Protein AF-A0A914C6E1-F1 (afdb_monomer_lite)

Sequence (150 aa):
MYKANNIIEMFQRFIEHTPIVPIEILEELYIRILEPLKRINLTEKEYVLLKTLIYCYNALTDLSEYARSILQKQADKYSQLLLRYLQLEHGEIKGAQKYAEVISLMGTFFAIAEKHRQVFLLQRLTRECIRKEIYMNQRPKLVEEIMHLK

Secondary structure (DSSP, 8-state):
---HHHHHHHHHHHHHH-TTS-HHHHHHHHTTTHHHHHHHT--HHHHHHHHHHHHHHT--TT--HHHHHHHHHHHHHHHHHHHHHHHHHH-HHHHHHHHHHHHHHHHHHHHHHHHHHHHHHHHHHHHHHHHHHHHHHHHHHHHHHHHT--

Structure (mmCIF, N/CA/C/O backbone):
data_AF-A0A914C6E1-F1
#
_entry.id   AF-A0A914C6E1-F1
#
loop_
_atom_site.group_PDB
_atom_site.id
_atom_site.type_symbol
_atom_site.label_atom_id
_atom_site.label_alt_id
_atom_site.label_comp_id
_atom_site.label_asym_id
_atom_site.label_entity_id
_atom_site.label_seq_id
_atom_site.pdbx_PDB_ins_code
_atom_site.Cartn_x
_atom_site.Cartn_y
_atom_site.Cartn_z
_atom_site.occupancy
_atom_site.B_iso_or_equiv
_atom_site.auth_seq_id
_atom_site.auth_comp_id
_atom_site.auth_asym_id
_atom_site.auth_atom_id
_atom_site.pdbx_PDB_model_num
ATOM 1 N N . MET A 1 1 ? 18.317 -1.624 10.044 1.00 39.81 1 MET A N 1
ATOM 2 C CA . MET A 1 1 ? 18.198 -0.348 9.302 1.00 39.81 1 MET A CA 1
ATOM 3 C C . MET A 1 1 ? 19.213 -0.342 8.164 1.00 39.81 1 MET A C 1
ATOM 5 O O . MET A 1 1 ? 20.405 -0.281 8.439 1.00 39.81 1 MET A O 1
ATOM 9 N N . TYR A 1 2 ? 18.776 -0.467 6.908 1.00 37.41 2 TYR A N 1
ATOM 10 C CA . TYR A 1 2 ? 19.656 -0.239 5.753 1.00 37.41 2 TYR A CA 1
ATOM 11 C C . TYR A 1 2 ? 19.997 1.260 5.694 1.00 37.41 2 TYR A C 1
ATOM 13 O O . TYR A 1 2 ? 19.092 2.091 5.728 1.00 37.41 2 TYR A O 1
ATOM 21 N N . LYS A 1 3 ? 21.288 1.618 5.670 1.00 38.72 3 LYS A N 1
ATOM 22 C CA . LYS A 1 3 ? 21.734 3.019 5.562 1.00 38.72 3 LYS A CA 1
ATOM 23 C C . LYS A 1 3 ? 21.299 3.590 4.207 1.00 38.72 3 LYS A C 1
ATOM 25 O O . LYS A 1 3 ? 21.458 2.914 3.197 1.00 38.72 3 LYS A O 1
ATOM 30 N N . ALA A 1 4 ? 20.814 4.834 4.182 1.00 46.88 4 ALA A N 1
ATOM 31 C CA . ALA A 1 4 ? 20.373 5.531 2.964 1.00 46.88 4 ALA A CA 1
ATOM 32 C C . ALA A 1 4 ? 21.413 5.490 1.821 1.00 46.88 4 ALA A C 1
ATOM 34 O O . ALA A 1 4 ? 21.038 5.355 0.660 1.00 46.88 4 ALA A O 1
ATOM 35 N N . ASN A 1 5 ? 22.709 5.484 2.155 1.00 44.19 5 ASN A N 1
ATOM 36 C CA . ASN A 1 5 ? 23.804 5.358 1.185 1.00 44.19 5 ASN A CA 1
ATOM 37 C C . ASN A 1 5 ? 23.758 4.049 0.373 1.00 44.19 5 ASN A C 1
ATOM 39 O O . ASN A 1 5 ? 24.068 4.074 -0.811 1.00 44.19 5 ASN A O 1
ATOM 43 N N . ASN A 1 6 ? 23.290 2.935 0.954 1.00 53.19 6 ASN A N 1
ATOM 44 C CA . ASN A 1 6 ? 23.151 1.668 0.222 1.00 53.19 6 ASN A CA 1
ATOM 45 C C . ASN A 1 6 ? 22.017 1.710 -0.809 1.00 53.19 6 ASN A C 1
ATOM 47 O O . ASN A 1 6 ? 22.090 1.021 -1.820 1.00 53.19 6 ASN A O 1
ATOM 51 N N . ILE A 1 7 ? 20.958 2.486 -0.557 1.00 54.88 7 ILE A N 1
ATOM 52 C CA . ILE A 1 7 ? 19.835 2.612 -1.497 1.00 54.88 7 ILE A CA 1
ATOM 53 C C . ILE A 1 7 ? 20.269 3.455 -2.695 1.00 54.88 7 ILE A C 1
ATOM 55 O O . ILE A 1 7 ? 19.978 3.074 -3.822 1.00 54.88 7 ILE A O 1
ATOM 59 N N . ILE A 1 8 ? 21.014 4.540 -2.457 1.00 57.00 8 ILE A N 1
ATOM 60 C CA . ILE A 1 8 ? 21.536 5.429 -3.506 1.00 57.00 8 ILE A CA 1
ATOM 61 C C . ILE A 1 8 ? 22.557 4.699 -4.393 1.00 57.00 8 ILE A C 1
ATOM 63 O O . ILE A 1 8 ? 22.429 4.747 -5.614 1.00 57.00 8 ILE A O 1
ATOM 67 N N . GLU A 1 9 ? 23.505 3.954 -3.813 1.00 54.66 9 GLU A N 1
ATOM 68 C CA . GLU A 1 9 ? 24.459 3.145 -4.593 1.00 54.66 9 GLU A CA 1
ATOM 69 C C . GLU A 1 9 ? 23.768 2.036 -5.398 1.00 54.66 9 GLU A C 1
ATOM 71 O O . GLU A 1 9 ? 24.115 1.783 -6.553 1.00 54.66 9 GLU A O 1
ATOM 76 N N . MET A 1 10 ? 22.763 1.376 -4.811 1.00 55.41 10 MET A N 1
ATOM 77 C CA . MET A 1 10 ? 21.959 0.382 -5.523 1.00 55.41 10 MET A CA 1
ATOM 78 C C . MET A 1 10 ? 21.188 1.027 -6.682 1.00 55.41 10 MET A C 1
ATOM 80 O O . MET A 1 10 ? 21.071 0.420 -7.744 1.00 55.41 10 MET A O 1
ATOM 84 N N . PHE A 1 11 ? 20.722 2.266 -6.502 1.00 57.84 11 PHE A N 1
ATOM 85 C CA . PHE A 1 11 ? 20.068 3.065 -7.534 1.00 57.84 11 PHE A CA 1
ATOM 86 C C . PHE A 1 11 ? 20.999 3.401 -8.696 1.00 57.84 11 PHE A C 1
ATOM 88 O O . PHE A 1 11 ? 20.652 3.165 -9.851 1.00 57.84 11 PHE A O 1
ATOM 95 N N . GLN A 1 12 ? 22.200 3.892 -8.389 1.00 56.22 12 GLN A N 1
ATOM 96 C CA . GLN A 1 12 ? 23.209 4.255 -9.385 1.00 56.22 12 GLN A CA 1
ATOM 97 C C . GLN A 1 12 ? 23.632 3.048 -10.226 1.00 56.22 12 GLN A C 1
ATOM 99 O O . GLN A 1 12 ? 23.606 3.122 -11.452 1.00 56.22 12 GLN A O 1
ATOM 104 N N . ARG A 1 13 ? 23.895 1.895 -9.594 1.00 58.41 13 ARG A N 1
ATOM 105 C CA . ARG A 1 13 ? 24.213 0.654 -10.323 1.00 58.41 13 ARG A CA 1
ATOM 106 C C . ARG A 1 13 ? 23.075 0.188 -11.226 1.00 58.41 13 ARG A C 1
ATOM 108 O O . ARG A 1 13 ? 23.335 -0.372 -12.291 1.00 58.41 13 ARG A O 1
ATOM 115 N N . PHE A 1 14 ? 21.827 0.390 -10.800 1.00 55.88 14 PHE A N 1
ATOM 116 C CA . PHE A 1 14 ? 20.655 0.043 -11.600 1.00 55.88 14 PHE A CA 1
ATOM 117 C C . PHE A 1 14 ? 20.568 0.935 -12.845 1.00 55.88 14 PHE A C 1
ATOM 119 O O . PHE A 1 14 ? 20.445 0.408 -13.945 1.00 55.88 14 PHE A O 1
ATOM 126 N N . ILE A 1 15 ? 20.735 2.254 -12.682 1.00 56.81 15 ILE A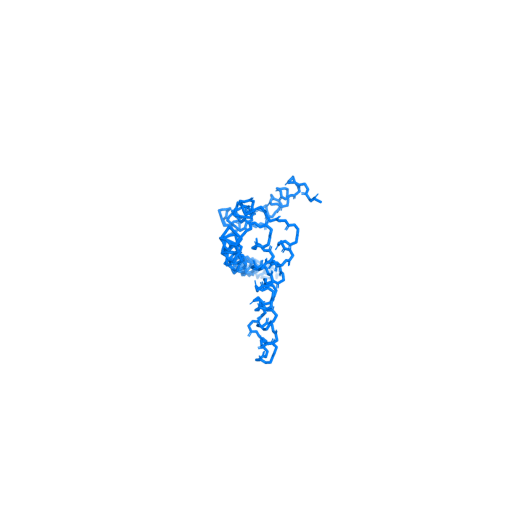 N 1
ATOM 127 C CA . ILE A 1 15 ? 20.728 3.245 -13.772 1.00 56.81 15 ILE A CA 1
ATOM 128 C C . ILE A 1 15 ? 21.812 2.935 -14.818 1.00 56.81 15 ILE A C 1
ATOM 130 O O . ILE A 1 15 ? 21.508 2.907 -16.010 1.00 56.81 15 ILE A O 1
ATOM 134 N N . GLU A 1 16 ? 23.040 2.623 -14.390 1.00 56.88 16 GLU A N 1
ATOM 135 C CA . GLU A 1 16 ? 24.175 2.319 -15.282 1.00 56.88 16 GLU A CA 1
ATOM 136 C C . GLU A 1 16 ? 23.931 1.111 -16.207 1.00 56.88 16 GLU A C 1
ATOM 138 O O . GLU A 1 16 ? 24.456 1.064 -17.318 1.00 56.88 16 GLU A O 1
ATOM 143 N N . HIS A 1 17 ? 23.102 0.149 -15.786 1.00 54.94 17 HIS A N 1
ATOM 144 C CA . HIS A 1 17 ? 22.819 -1.078 -16.542 1.00 54.94 17 HIS A CA 1
ATOM 145 C C . HIS A 1 17 ? 21.442 -1.075 -17.226 1.00 54.94 17 HIS A C 1
ATOM 147 O O . HIS A 1 17 ? 21.073 -2.052 -17.887 1.00 54.94 17 HIS A O 1
ATOM 153 N N . THR A 1 18 ? 20.670 0.010 -17.103 1.00 53.66 18 THR A N 1
ATOM 154 C CA . THR A 1 18 ? 19.361 0.172 -17.754 1.00 53.66 18 THR A CA 1
ATOM 155 C C . THR A 1 18 ? 19.287 1.468 -18.565 1.00 53.66 18 THR A C 1
ATOM 157 O O . THR A 1 18 ? 18.443 2.312 -18.272 1.00 53.66 18 THR A O 1
ATOM 160 N N . PRO A 1 19 ? 20.088 1.631 -19.636 1.00 56.41 19 PRO A N 1
ATOM 161 C CA . PRO A 1 19 ? 20.132 2.863 -20.440 1.00 56.41 19 PRO A CA 1
ATOM 162 C C . PRO A 1 19 ? 18.842 3.161 -21.235 1.00 56.41 19 PRO A C 1
ATOM 164 O O . PRO A 1 19 ? 18.806 4.076 -22.047 1.00 56.41 19 PRO A O 1
ATOM 167 N N . ILE A 1 20 ? 17.783 2.371 -21.039 1.00 66.88 20 ILE A N 1
ATOM 168 C CA . ILE A 1 20 ? 16.561 2.367 -21.854 1.00 66.88 20 ILE A CA 1
ATOM 169 C C . ILE A 1 20 ? 15.368 2.941 -21.072 1.00 66.88 20 ILE A C 1
ATOM 171 O O . ILE A 1 20 ? 14.376 3.347 -21.670 1.00 66.88 20 ILE A O 1
ATOM 175 N N . VAL A 1 21 ? 15.436 2.984 -19.737 1.00 69.50 21 VAL A N 1
ATOM 176 C CA . VAL A 1 21 ? 14.348 3.531 -18.915 1.00 69.50 21 VAL A CA 1
ATOM 177 C C . VAL A 1 21 ? 14.703 4.964 -18.522 1.00 69.50 21 VAL A C 1
ATOM 179 O O . VAL A 1 21 ? 15.739 5.147 -17.883 1.00 69.50 21 VAL A O 1
ATOM 182 N N . PRO A 1 22 ? 13.873 5.964 -18.875 1.00 79.56 22 PRO A N 1
ATOM 183 C CA . PRO A 1 22 ? 14.081 7.347 -18.460 1.00 79.56 22 PRO A CA 1
ATOM 184 C C . PRO A 1 22 ? 14.266 7.466 -16.942 1.00 79.56 22 PRO A C 1
ATOM 186 O O . PRO A 1 22 ? 13.548 6.818 -16.171 1.00 79.56 22 PRO A O 1
ATOM 189 N N . ILE A 1 23 ? 15.224 8.293 -16.517 1.00 77.75 23 ILE A N 1
ATOM 190 C CA . ILE A 1 23 ? 15.564 8.498 -15.100 1.00 77.75 23 ILE A CA 1
ATOM 191 C C . ILE A 1 23 ? 14.334 8.947 -14.310 1.00 77.75 23 ILE A C 1
ATOM 193 O O . ILE A 1 23 ? 14.114 8.469 -13.203 1.00 77.75 23 ILE A O 1
ATOM 197 N N . GLU A 1 24 ? 13.471 9.762 -14.909 1.00 82.62 24 GLU A N 1
ATOM 198 C CA . GLU A 1 24 ? 12.246 10.283 -14.303 1.00 82.62 24 GLU A CA 1
ATOM 199 C C . GLU A 1 24 ? 11.297 9.155 -13.864 1.00 82.62 24 GLU A C 1
ATOM 201 O O . GLU A 1 24 ? 10.648 9.244 -12.820 1.00 82.62 24 GLU A O 1
ATOM 206 N N . ILE A 1 25 ? 11.242 8.061 -14.633 1.00 80.75 25 ILE A N 1
ATOM 207 C CA . ILE A 1 25 ? 10.430 6.883 -14.299 1.00 80.75 25 ILE A CA 1
ATOM 208 C C . ILE A 1 25 ? 11.046 6.131 -13.117 1.00 80.75 25 ILE A C 1
ATOM 210 O O . ILE A 1 25 ? 10.327 5.658 -12.236 1.00 80.75 25 ILE A O 1
ATOM 214 N N . LEU A 1 26 ? 12.375 6.026 -13.069 1.00 77.81 26 LEU A N 1
ATOM 215 C CA . LEU A 1 26 ? 13.073 5.398 -11.949 1.00 77.81 26 LEU A CA 1
ATOM 216 C C . LEU A 1 26 ? 12.890 6.227 -10.668 1.00 77.81 26 LEU A C 1
ATOM 218 O O . LEU A 1 26 ? 12.518 5.683 -9.629 1.00 77.81 26 LEU A O 1
ATOM 222 N N . GLU A 1 27 ? 13.059 7.545 -10.733 1.00 82.50 27 GLU A N 1
ATOM 223 C CA . GLU A 1 27 ? 12.799 8.434 -9.598 1.00 82.50 27 GLU A CA 1
ATOM 224 C C . GLU A 1 27 ? 11.359 8.308 -9.087 1.00 82.50 27 GLU A C 1
ATOM 226 O O . GLU A 1 27 ? 11.126 8.228 -7.876 1.00 82.50 27 GLU A O 1
ATOM 231 N N . GLU A 1 28 ? 10.377 8.231 -9.989 1.00 81.44 28 GLU A N 1
ATOM 232 C CA . GLU A 1 28 ? 8.985 8.022 -9.597 1.00 81.44 28 GLU A CA 1
ATOM 233 C C . GLU A 1 28 ? 8.779 6.680 -8.876 1.00 81.44 28 GLU A C 1
ATOM 235 O O . GLU A 1 28 ? 8.127 6.642 -7.831 1.00 81.44 28 GLU A O 1
ATOM 240 N N . LEU A 1 29 ? 9.357 5.592 -9.392 1.00 81.94 29 LEU A N 1
ATOM 241 C CA . LEU A 1 29 ? 9.171 4.248 -8.840 1.00 81.94 29 LEU A CA 1
ATOM 242 C C . LEU A 1 29 ? 9.783 4.062 -7.449 1.00 81.94 29 LEU A C 1
ATOM 244 O O . LEU A 1 29 ? 9.234 3.317 -6.637 1.00 81.94 29 LEU A O 1
ATOM 248 N N . TYR A 1 30 ? 10.916 4.705 -7.172 1.00 80.50 30 TYR A N 1
ATOM 249 C CA . TYR A 1 30 ? 11.720 4.360 -5.999 1.00 80.50 30 TYR A CA 1
ATOM 250 C C . TYR A 1 30 ? 11.942 5.510 -5.018 1.00 80.50 30 TYR A C 1
ATOM 252 O O . TYR A 1 30 ? 12.156 5.250 -3.835 1.00 80.50 30 TYR A O 1
ATOM 260 N N . ILE A 1 31 ? 11.868 6.765 -5.468 1.00 82.12 31 ILE A N 1
ATOM 261 C CA . ILE A 1 31 ? 12.084 7.936 -4.607 1.00 82.12 31 ILE A CA 1
ATOM 262 C C . ILE A 1 31 ? 10.742 8.535 -4.195 1.00 82.12 31 ILE A C 1
ATOM 264 O O . ILE A 1 31 ? 10.485 8.705 -3.003 1.00 82.12 31 ILE A O 1
ATOM 268 N N . ARG A 1 32 ? 9.840 8.799 -5.150 1.00 80.50 32 ARG A N 1
ATOM 269 C CA . ARG A 1 32 ? 8.566 9.486 -4.855 1.00 80.50 32 ARG A CA 1
ATOM 270 C C . ARG A 1 32 ? 7.647 8.712 -3.914 1.00 80.50 32 ARG A C 1
ATOM 272 O O . ARG A 1 32 ? 6.854 9.324 -3.206 1.00 80.50 32 ARG A O 1
ATOM 279 N N . ILE A 1 33 ? 7.775 7.388 -3.856 1.00 81.06 33 ILE A N 1
ATOM 280 C CA . ILE A 1 33 ? 7.016 6.543 -2.925 1.00 81.06 33 ILE A CA 1
ATOM 281 C C . ILE A 1 33 ? 7.408 6.755 -1.455 1.00 81.06 33 ILE A C 1
ATOM 283 O O . ILE A 1 33 ? 6.606 6.500 -0.556 1.00 81.06 33 ILE A O 1
ATOM 287 N N . LEU A 1 34 ? 8.630 7.230 -1.199 1.00 84.44 34 LEU A N 1
ATOM 288 C CA . LEU A 1 34 ? 9.157 7.395 0.153 1.00 84.44 34 LEU A CA 1
ATOM 289 C C . LEU A 1 34 ? 8.536 8.598 0.866 1.00 84.44 34 LEU A C 1
ATOM 291 O O . LEU A 1 34 ? 8.361 8.556 2.080 1.00 84.44 34 LEU A O 1
ATOM 295 N N . GLU A 1 35 ? 8.154 9.638 0.125 1.00 85.88 35 GLU A N 1
ATOM 296 C CA . GLU A 1 35 ? 7.523 10.847 0.666 1.00 85.88 35 GLU A CA 1
ATOM 297 C C . GLU A 1 35 ? 6.201 10.570 1.409 1.00 85.88 35 GLU A C 1
ATOM 299 O O . GLU A 1 35 ? 6.103 10.893 2.598 1.00 85.88 35 GLU A O 1
ATOM 304 N N . PRO A 1 36 ? 5.177 9.935 0.799 1.00 85.06 36 PRO A N 1
ATOM 305 C CA . PRO A 1 36 ? 3.933 9.640 1.507 1.00 85.06 36 PRO A CA 1
ATOM 306 C C . PRO A 1 36 ? 4.135 8.634 2.652 1.00 85.06 36 PRO A C 1
ATOM 308 O O . PRO A 1 36 ? 3.484 8.760 3.689 1.00 85.06 36 PRO A O 1
ATOM 311 N N . LEU A 1 37 ? 5.077 7.693 2.511 1.00 85.69 37 LEU A N 1
ATOM 312 C CA . LEU A 1 37 ? 5.481 6.766 3.574 1.00 85.69 37 LEU A CA 1
ATOM 313 C C . LEU A 1 37 ? 6.051 7.502 4.795 1.00 85.69 37 LEU A C 1
ATOM 315 O O . LEU A 1 37 ? 5.651 7.239 5.930 1.00 85.69 37 LEU A O 1
ATOM 319 N N . LYS A 1 38 ? 6.963 8.450 4.558 1.00 88.31 38 LYS A N 1
ATOM 320 C CA . LYS A 1 38 ? 7.588 9.267 5.600 1.00 88.31 38 LYS A CA 1
ATOM 321 C C . LYS A 1 38 ? 6.573 10.187 6.273 1.00 88.31 38 LYS A C 1
ATOM 323 O O . LYS A 1 38 ? 6.619 10.346 7.487 1.00 88.31 38 LYS A O 1
ATOM 328 N N . ARG A 1 39 ? 5.645 10.758 5.498 1.00 89.19 39 ARG A N 1
ATOM 329 C CA . ARG A 1 39 ? 4.599 11.655 6.006 1.00 89.19 39 ARG A CA 1
ATOM 330 C C . ARG A 1 39 ? 3.629 10.952 6.955 1.00 89.19 39 ARG A C 1
ATOM 332 O O . ARG A 1 39 ? 3.328 11.505 8.004 1.00 89.19 39 ARG A O 1
ATOM 339 N N . ILE A 1 40 ? 3.160 9.752 6.602 1.00 90.25 40 ILE A N 1
ATOM 340 C CA . ILE A 1 40 ? 2.227 8.986 7.450 1.00 90.25 40 ILE A CA 1
ATOM 341 C C . ILE A 1 40 ? 2.905 8.498 8.739 1.00 90.25 40 ILE A C 1
ATOM 343 O O . ILE A 1 40 ? 2.231 8.315 9.753 1.00 90.25 40 ILE A O 1
ATOM 347 N N . ASN A 1 41 ? 4.231 8.315 8.708 1.00 90.12 41 ASN A N 1
ATOM 348 C CA . ASN A 1 41 ? 5.055 7.956 9.861 1.00 90.12 41 ASN A CA 1
ATOM 349 C C . ASN A 1 41 ? 4.486 6.755 10.640 1.00 90.12 41 ASN A C 1
ATOM 351 O O . ASN A 1 41 ? 4.055 6.866 11.793 1.00 90.12 41 ASN A O 1
ATOM 355 N N . LEU A 1 42 ? 4.432 5.608 9.960 1.00 92.44 42 LEU A N 1
ATOM 356 C CA . LEU A 1 42 ? 3.885 4.380 10.526 1.00 92.44 42 LEU A CA 1
ATOM 357 C C . LEU A 1 42 ? 4.782 3.826 11.628 1.00 92.44 42 LEU A C 1
ATOM 359 O O . LEU A 1 42 ? 5.993 3.692 11.452 1.00 92.44 42 LEU A O 1
ATOM 363 N N . THR A 1 43 ? 4.166 3.409 12.730 1.00 94.38 43 THR A N 1
ATOM 364 C CA . THR A 1 43 ? 4.838 2.536 13.694 1.00 94.38 43 THR A CA 1
ATOM 365 C C . THR A 1 43 ? 5.038 1.144 13.093 1.00 94.38 43 THR A C 1
ATOM 367 O O . THR A 1 43 ? 4.369 0.757 12.131 1.00 94.38 43 THR A O 1
ATOM 370 N N . GLU A 1 44 ? 5.925 0.340 13.681 1.00 94.12 44 GLU A N 1
ATOM 371 C CA . GLU A 1 44 ? 6.155 -1.036 13.218 1.00 94.12 44 GLU A CA 1
ATOM 372 C C . GLU A 1 44 ? 4.863 -1.870 13.194 1.00 94.12 44 GLU A C 1
ATOM 374 O O . GLU A 1 44 ? 4.624 -2.621 12.248 1.00 94.12 44 GLU A O 1
ATOM 379 N N . LYS A 1 45 ? 3.990 -1.693 14.196 1.00 94.00 45 LYS A N 1
ATOM 380 C CA . LYS A 1 45 ? 2.698 -2.391 14.287 1.00 94.00 45 LYS A CA 1
ATOM 381 C C . LYS A 1 45 ? 1.756 -1.978 13.156 1.00 94.00 45 LYS A C 1
ATOM 383 O O . LYS A 1 45 ? 1.174 -2.839 12.497 1.00 94.00 45 LYS A O 1
ATOM 388 N N . GLU A 1 46 ? 1.638 -0.674 12.903 1.00 94.19 46 GLU A N 1
ATOM 389 C CA . GLU A 1 46 ? 0.808 -0.133 11.819 1.00 94.19 46 GLU A CA 1
ATOM 390 C C . GLU A 1 46 ? 1.325 -0.606 10.449 1.00 94.19 46 GLU A C 1
ATOM 392 O O . GLU A 1 46 ? 0.543 -1.012 9.588 1.00 94.19 46 GLU A O 1
ATOM 397 N N . TYR A 1 47 ? 2.648 -0.639 10.268 1.00 93.75 47 TYR A N 1
ATOM 398 C CA . TYR A 1 47 ? 3.282 -1.110 9.040 1.00 93.75 47 TYR A CA 1
ATOM 399 C C . TYR A 1 47 ? 3.053 -2.606 8.783 1.00 93.75 47 TYR A C 1
ATOM 401 O O . TYR A 1 47 ? 2.761 -2.999 7.653 1.00 93.75 47 TYR A O 1
ATOM 409 N N . VAL A 1 48 ? 3.134 -3.457 9.811 1.00 95.06 48 VAL A N 1
ATOM 410 C CA . VAL A 1 48 ? 2.838 -4.895 9.678 1.00 95.06 48 VAL A CA 1
ATOM 411 C C . VAL A 1 48 ? 1.375 -5.131 9.293 1.00 95.06 48 VAL A C 1
ATOM 413 O O . VAL A 1 48 ? 1.097 -5.971 8.431 1.00 95.06 48 VAL A O 1
ATOM 416 N N . LEU A 1 49 ? 0.440 -4.378 9.879 1.00 94.81 49 LEU A N 1
ATOM 417 C CA . LEU A 1 49 ? -0.980 -4.466 9.529 1.00 94.81 49 LEU A CA 1
ATOM 418 C C . LEU A 1 49 ? -1.235 -4.021 8.084 1.00 94.81 49 LEU A C 1
ATOM 420 O O . LEU A 1 49 ? -1.902 -4.738 7.339 1.00 94.81 49 LEU A O 1
ATOM 424 N N . LEU A 1 50 ? -0.633 -2.909 7.652 1.00 94.31 50 LEU A N 1
ATOM 425 C CA . LEU A 1 50 ? -0.667 -2.472 6.254 1.00 94.31 50 LEU A CA 1
ATOM 426 C C . LEU A 1 50 ? -0.101 -3.546 5.315 1.00 94.31 50 LEU A C 1
ATOM 428 O O . LEU A 1 50 ? -0.725 -3.888 4.315 1.00 94.31 50 LEU A O 1
ATOM 432 N N . LYS A 1 51 ? 1.056 -4.127 5.642 1.00 92.69 51 LYS A N 1
ATOM 433 C CA . LYS A 1 51 ? 1.681 -5.177 4.828 1.00 92.69 51 LYS A CA 1
ATOM 434 C C . LYS A 1 51 ? 0.796 -6.420 4.717 1.00 92.69 51 LYS A C 1
ATOM 436 O O . LYS A 1 51 ? 0.690 -7.006 3.643 1.00 92.69 51 LYS A O 1
ATOM 441 N N . THR A 1 52 ? 0.129 -6.791 5.806 1.00 93.44 52 THR A N 1
ATOM 442 C CA . THR A 1 52 ? -0.850 -7.885 5.816 1.00 93.44 52 THR A CA 1
ATOM 443 C C . THR A 1 52 ? -2.010 -7.584 4.867 1.00 93.44 52 THR A C 1
ATOM 445 O O . THR A 1 52 ? -2.345 -8.426 4.037 1.00 93.44 52 THR A O 1
ATOM 448 N N . LEU A 1 53 ? -2.561 -6.366 4.914 1.00 93.81 53 LEU A N 1
ATOM 449 C CA . LEU A 1 53 ? -3.616 -5.936 3.993 1.00 93.81 53 LEU A CA 1
ATOM 450 C C . LEU A 1 53 ? -3.165 -5.993 2.533 1.00 93.81 53 LEU A C 1
ATOM 452 O O . LEU A 1 53 ? -3.887 -6.536 1.703 1.00 93.81 53 LEU A O 1
ATOM 456 N N . ILE A 1 54 ? -1.958 -5.510 2.229 1.00 91.94 54 ILE A N 1
ATOM 457 C CA . ILE A 1 54 ? -1.381 -5.574 0.879 1.00 91.94 54 ILE A CA 1
ATOM 458 C C . ILE A 1 54 ? -1.357 -7.015 0.366 1.00 91.94 54 ILE A C 1
ATOM 460 O O . ILE A 1 54 ? -1.753 -7.248 -0.770 1.00 91.94 54 ILE A O 1
ATOM 464 N N . TYR A 1 55 ? -0.941 -7.990 1.181 1.00 89.31 55 TYR A N 1
ATOM 465 C CA . TYR A 1 55 ? -0.934 -9.397 0.768 1.00 89.31 55 TYR A CA 1
ATOM 466 C C . TYR A 1 55 ? -2.336 -9.972 0.560 1.00 89.31 55 TYR A C 1
ATOM 468 O O . TYR A 1 55 ? -2.537 -10.741 -0.377 1.00 89.31 55 TYR A O 1
ATOM 476 N N . CYS A 1 56 ? -3.302 -9.608 1.406 1.00 89.75 56 CYS A N 1
ATOM 477 C CA . CYS A 1 56 ? -4.678 -10.078 1.256 1.00 89.75 56 CYS A CA 1
ATOM 478 C C . CYS A 1 56 ? -5.356 -9.496 0.006 1.00 89.75 56 CYS A C 1
ATOM 480 O O . CYS A 1 56 ? -6.079 -10.215 -0.675 1.00 89.75 56 CYS A O 1
ATOM 482 N N . TYR A 1 57 ? -5.105 -8.222 -0.310 1.00 84.62 57 TYR A N 1
ATOM 483 C CA . TYR A 1 57 ? -5.678 -7.549 -1.479 1.00 84.62 57 TYR A CA 1
ATOM 484 C C . TYR A 1 57 ? -4.937 -7.855 -2.788 1.00 84.62 57 TYR A C 1
ATOM 486 O O . TYR A 1 57 ? -5.568 -7.918 -3.838 1.00 84.62 57 TYR A O 1
ATOM 494 N N . ASN A 1 58 ? -3.623 -8.092 -2.749 1.00 71.31 58 ASN A N 1
ATOM 495 C CA . ASN A 1 58 ? -2.807 -8.452 -3.920 1.00 71.31 58 ASN A CA 1
ATOM 496 C C . ASN A 1 58 ? -2.781 -9.966 -4.187 1.00 71.31 58 ASN A C 1
ATOM 498 O O . ASN A 1 58 ? -1.817 -10.536 -4.703 1.00 71.31 58 ASN A O 1
ATOM 502 N N . ALA A 1 59 ? -3.843 -10.642 -3.779 1.00 63.25 59 ALA A N 1
ATOM 503 C CA . ALA A 1 59 ? -4.075 -12.036 -4.059 1.00 63.25 59 ALA A CA 1
ATOM 504 C C . ALA A 1 59 ? -4.342 -12.203 -5.566 1.00 63.25 59 ALA A C 1
ATOM 506 O O . ALA A 1 59 ? -5.444 -11.935 -6.033 1.00 63.25 59 ALA A O 1
ATOM 507 N N . LEU A 1 60 ? -3.284 -12.576 -6.294 1.00 60.66 60 LEU A N 1
ATOM 508 C CA . LEU A 1 60 ? -3.166 -12.829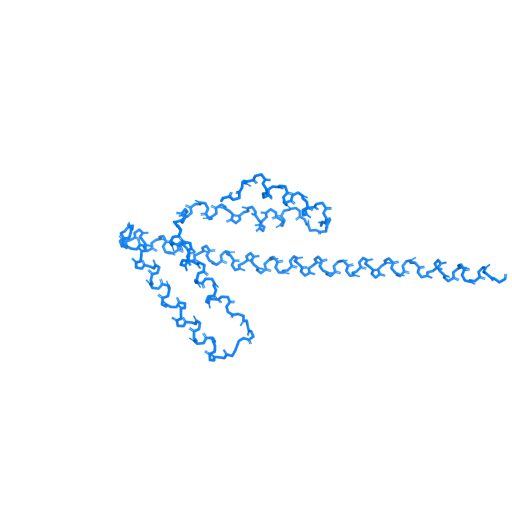 -7.737 1.00 60.66 60 LEU A CA 1
ATOM 509 C C . LEU A 1 60 ? -4.493 -13.098 -8.476 1.00 60.66 60 LEU A C 1
ATOM 511 O O . LEU A 1 60 ? -5.317 -13.906 -8.045 1.00 60.66 60 LEU A O 1
ATOM 515 N N . THR A 1 61 ? -4.634 -12.493 -9.660 1.00 64.50 61 THR A N 1
ATOM 516 C CA . THR A 1 61 ? -5.776 -12.656 -10.584 1.00 64.50 61 THR A CA 1
ATOM 517 C C . THR A 1 61 ? -6.116 -14.112 -10.912 1.00 64.50 61 THR A C 1
ATOM 519 O O . THR A 1 61 ? -7.255 -14.406 -11.268 1.00 64.50 61 THR A O 1
ATOM 522 N N . ASP A 1 62 ? -5.163 -15.024 -10.727 1.00 79.62 62 ASP A N 1
ATOM 523 C CA . ASP A 1 62 ? -5.259 -16.429 -11.126 1.00 79.62 62 ASP A CA 1
ATOM 524 C C . ASP A 1 62 ? -5.752 -17.352 -9.993 1.00 79.62 62 ASP A C 1
ATOM 526 O O . ASP A 1 62 ? -5.658 -18.577 -10.076 1.00 79.62 62 ASP A O 1
ATOM 530 N N . LEU A 1 63 ? -6.280 -16.785 -8.904 1.00 85.25 63 LEU A N 1
ATOM 531 C CA . LEU A 1 63 ? -6.830 -17.557 -7.791 1.00 85.25 63 LEU A CA 1
ATOM 532 C C . LEU A 1 63 ? -8.263 -18.036 -8.049 1.00 85.25 63 LEU A C 1
ATOM 534 O O . LEU A 1 63 ? -9.110 -17.320 -8.602 1.00 85.25 63 LEU A O 1
ATOM 538 N N . SER A 1 64 ? -8.568 -19.232 -7.536 1.00 90.75 64 SER A N 1
ATOM 539 C CA . SER A 1 64 ? -9.936 -19.750 -7.485 1.00 90.75 64 SER A CA 1
ATOM 540 C C . SER A 1 64 ? -10.844 -18.838 -6.654 1.00 90.75 64 S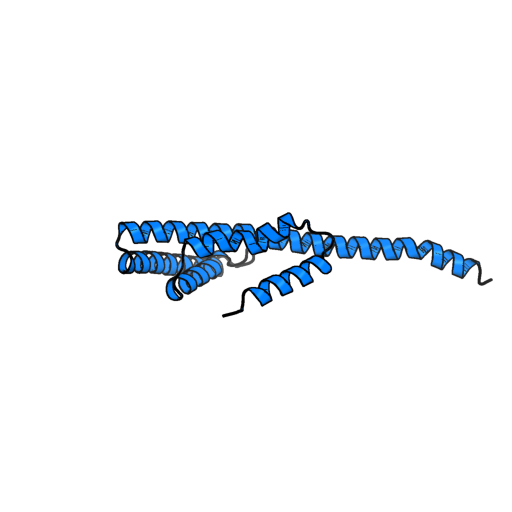ER A C 1
ATOM 542 O O . SER A 1 64 ? -10.391 -18.133 -5.748 1.00 90.75 64 SER A O 1
ATOM 544 N N . GLU A 1 65 ? -12.148 -18.868 -6.932 1.00 89.00 65 GLU A N 1
ATOM 545 C CA . GLU A 1 65 ? -13.135 -18.092 -6.168 1.00 89.00 65 GLU A CA 1
ATOM 546 C C . GLU A 1 65 ? -13.099 -18.430 -4.675 1.00 89.00 65 GLU A C 1
ATOM 548 O O . GLU A 1 65 ? -13.165 -17.540 -3.827 1.00 89.00 65 GLU A O 1
ATOM 553 N N . TYR A 1 66 ? -12.901 -19.710 -4.344 1.00 91.94 66 TYR A N 1
ATOM 554 C CA . TYR A 1 66 ? -12.741 -20.153 -2.964 1.00 91.94 66 TYR A CA 1
ATOM 555 C C . TYR A 1 66 ? -11.544 -19.476 -2.280 1.00 91.94 66 TYR A C 1
ATOM 557 O O . TYR A 1 66 ? -11.703 -18.897 -1.203 1.00 91.94 66 TYR A O 1
ATOM 565 N N . ALA A 1 67 ? -10.367 -19.470 -2.916 1.00 90.12 67 ALA A N 1
ATOM 566 C CA . ALA A 1 67 ? -9.175 -18.823 -2.367 1.00 90.12 67 ALA A CA 1
ATOM 567 C C . ALA A 1 67 ? -9.354 -17.300 -2.234 1.00 90.12 67 ALA A C 1
ATOM 569 O O . ALA A 1 67 ? -9.011 -16.732 -1.194 1.00 90.12 67 ALA A O 1
ATOM 570 N N . ARG A 1 68 ? -9.971 -16.650 -3.232 1.00 89.69 68 ARG A N 1
ATOM 571 C CA . ARG A 1 68 ? -10.332 -15.224 -3.162 1.00 89.69 68 ARG A CA 1
ATOM 572 C C . ARG A 1 68 ? -11.256 -14.929 -1.982 1.00 89.69 68 ARG A C 1
ATOM 574 O O . ARG A 1 68 ? -11.021 -13.968 -1.256 1.00 89.69 68 ARG A O 1
ATOM 581 N N . SER A 1 69 ? -12.249 -15.782 -1.725 1.00 90.81 69 SER A N 1
ATOM 582 C CA . SER A 1 69 ? -13.167 -15.606 -0.592 1.00 90.81 69 SER A CA 1
ATOM 583 C C . SER A 1 69 ? -12.458 -15.672 0.768 1.00 90.81 69 SER A C 1
ATOM 585 O O . SER A 1 69 ? -12.805 -14.928 1.686 1.00 90.81 69 SER A O 1
ATOM 587 N N . ILE A 1 70 ? -11.440 -16.532 0.908 1.00 92.75 70 ILE A N 1
ATOM 588 C CA . ILE A 1 70 ? -10.637 -16.626 2.134 1.00 92.75 70 ILE A CA 1
ATOM 589 C C . ILE A 1 70 ? -9.847 -15.334 2.336 1.00 92.75 70 ILE A C 1
ATOM 591 O O . ILE A 1 70 ? -9.833 -14.789 3.440 1.00 92.75 70 ILE A O 1
ATOM 595 N N . LEU A 1 71 ? -9.210 -14.837 1.278 1.00 92.31 71 LEU A N 1
ATOM 596 C CA . LEU A 1 71 ? -8.359 -13.651 1.341 1.00 92.31 71 LEU A CA 1
ATOM 597 C C . LEU A 1 71 ? -9.172 -12.382 1.583 1.00 92.31 71 LEU A C 1
ATOM 599 O O . LEU A 1 71 ? -8.762 -11.575 2.414 1.00 92.31 71 LEU A O 1
ATOM 603 N N . GLN A 1 72 ? -10.363 -12.264 0.991 1.00 90.81 72 GLN A N 1
ATOM 604 C CA . GLN A 1 72 ? -11.286 -11.170 1.291 1.00 90.81 72 GLN A CA 1
ATOM 605 C C . GLN A 1 72 ? -11.686 -11.159 2.772 1.00 90.81 72 GLN A C 1
ATOM 607 O O . GLN A 1 72 ? -11.596 -10.127 3.428 1.00 90.81 72 GLN A O 1
ATOM 612 N N . LYS A 1 73 ? -12.027 -12.321 3.349 1.00 93.62 73 LYS A N 1
ATOM 613 C CA . LYS A 1 73 ? -12.341 -12.421 4.787 1.00 93.62 73 LYS A CA 1
ATOM 614 C C . LYS A 1 73 ? -11.172 -11.983 5.673 1.00 93.62 73 LYS A C 1
ATOM 616 O O . LYS A 1 73 ? -11.390 -11.363 6.713 1.00 93.62 73 LYS A O 1
ATOM 621 N N . GLN A 1 74 ? -9.936 -12.310 5.288 1.00 94.31 74 GLN A N 1
ATOM 622 C CA . GLN A 1 74 ? -8.758 -11.831 6.014 1.00 94.31 74 GLN A CA 1
ATOM 623 C C . GLN A 1 74 ? -8.566 -10.323 5.833 1.00 94.31 74 GLN A C 1
ATOM 625 O O . GLN A 1 74 ? -8.322 -9.635 6.823 1.00 94.31 74 GLN A O 1
ATOM 630 N N . ALA A 1 75 ? -8.733 -9.797 4.617 1.00 93.44 75 ALA A N 1
ATOM 631 C CA . ALA A 1 75 ? -8.644 -8.367 4.341 1.00 93.44 75 ALA A CA 1
ATOM 632 C C . ALA A 1 75 ? -9.622 -7.569 5.216 1.00 93.44 75 ALA A C 1
ATOM 634 O O . ALA A 1 75 ? -9.203 -6.631 5.892 1.00 93.44 75 ALA A O 1
ATOM 635 N N . ASP A 1 76 ? -10.883 -8.000 5.297 1.00 94.56 76 ASP A N 1
ATOM 636 C CA . ASP A 1 76 ? -11.912 -7.352 6.116 1.00 94.56 76 ASP A CA 1
ATOM 637 C C . ASP A 1 76 ? -11.543 -7.382 7.607 1.00 94.56 76 ASP A C 1
ATOM 639 O O . ASP A 1 76 ? -11.613 -6.365 8.303 1.00 94.56 76 ASP A O 1
ATOM 643 N N . LYS A 1 77 ? -11.081 -8.538 8.101 1.00 96.19 77 LYS A N 1
ATOM 644 C CA . LYS A 1 77 ? -10.655 -8.710 9.496 1.00 96.19 77 LYS A CA 1
ATOM 645 C C . LYS A 1 77 ? -9.487 -7.789 9.850 1.00 96.19 77 LYS A C 1
ATOM 647 O O . LYS A 1 77 ? -9.530 -7.107 10.875 1.00 96.19 77 LYS A O 1
ATOM 652 N N . TYR A 1 78 ? -8.437 -7.771 9.030 1.00 96.44 78 TYR A N 1
ATOM 653 C CA . TYR A 1 78 ? -7.254 -6.947 9.285 1.00 96.44 78 TYR A CA 1
ATOM 654 C C . TYR A 1 78 ? -7.530 -5.456 9.072 1.00 96.44 78 TYR A C 1
ATOM 656 O O . TYR A 1 78 ? -6.940 -4.630 9.764 1.00 96.44 78 TYR A O 1
ATOM 664 N N . SER A 1 79 ? -8.465 -5.107 8.187 1.00 96.12 79 SER A N 1
ATOM 665 C CA . SER A 1 79 ? -8.891 -3.727 7.942 1.00 96.12 79 SER A CA 1
ATOM 666 C C . SER A 1 79 ? -9.602 -3.165 9.171 1.00 96.12 79 SER A C 1
ATOM 668 O O . SER A 1 79 ? -9.227 -2.104 9.673 1.00 96.12 79 SER A O 1
ATOM 670 N N . GLN A 1 80 ? -10.544 -3.926 9.735 1.00 97.25 80 GLN A N 1
ATOM 671 C CA . GLN A 1 80 ? -11.216 -3.561 10.981 1.00 97.25 80 GLN A CA 1
ATOM 672 C C . GLN A 1 80 ? -10.246 -3.501 12.165 1.00 97.25 80 GLN A C 1
ATOM 674 O O . GLN A 1 80 ? -10.343 -2.596 12.994 1.00 97.25 80 GLN A O 1
ATOM 679 N N . LEU A 1 81 ? -9.301 -4.445 12.248 1.00 97.56 81 LEU A N 1
ATOM 680 C CA . LEU A 1 81 ? -8.278 -4.442 13.292 1.00 97.56 81 LEU A CA 1
ATOM 681 C C . LEU A 1 81 ? -7.400 -3.189 13.214 1.00 97.56 81 LEU A C 1
ATOM 683 O O . LEU A 1 81 ? -7.163 -2.562 14.241 1.00 97.56 81 LEU A O 1
ATOM 687 N N . LEU A 1 82 ? -6.957 -2.807 12.013 1.00 97.56 82 LEU A N 1
ATOM 688 C CA . LEU A 1 82 ? -6.162 -1.600 11.802 1.00 97.56 82 LEU A CA 1
ATOM 689 C C . LEU A 1 82 ? -6.940 -0.340 12.189 1.00 97.56 82 LEU A C 1
ATOM 691 O O . LEU A 1 82 ? -6.402 0.491 12.915 1.00 97.56 82 LEU A O 1
ATOM 695 N N . LEU A 1 83 ? -8.199 -0.210 11.760 1.00 98.25 83 LEU A N 1
ATOM 696 C CA . LEU A 1 83 ? -9.035 0.935 12.127 1.00 98.25 83 LEU A CA 1
ATOM 697 C C . LEU A 1 83 ? -9.174 1.052 13.649 1.00 98.25 83 LEU A C 1
ATOM 699 O O . LEU A 1 83 ? -8.893 2.107 14.211 1.00 98.25 83 LEU A O 1
ATOM 703 N N . ARG A 1 84 ? -9.538 -0.042 14.327 1.00 97.88 84 ARG A N 1
ATOM 704 C CA . ARG A 1 84 ? -9.681 -0.056 15.790 1.00 97.88 84 ARG A CA 1
ATOM 705 C C . ARG A 1 84 ? -8.369 0.255 16.496 1.00 97.88 84 ARG A C 1
ATOM 707 O O . ARG A 1 84 ? -8.364 1.032 17.441 1.00 97.88 84 ARG A O 1
ATOM 714 N N . TYR A 1 85 ? -7.267 -0.330 16.033 1.00 97.94 85 TYR A N 1
ATOM 715 C CA . TYR A 1 85 ? -5.941 -0.062 16.579 1.00 97.94 85 TYR A CA 1
ATOM 716 C C . TYR A 1 85 ? -5.608 1.433 16.499 1.00 97.94 85 TYR A C 1
ATOM 718 O O . TYR A 1 85 ? -5.260 2.046 17.503 1.00 97.94 85 TYR A O 1
ATOM 726 N N . LEU A 1 86 ? -5.806 2.048 15.331 1.00 97.75 86 LEU A N 1
ATOM 727 C CA . LEU A 1 86 ? -5.548 3.472 15.132 1.00 97.75 86 LEU A CA 1
ATOM 728 C C . LEU A 1 86 ? -6.479 4.363 15.965 1.00 97.75 86 LEU A C 1
ATOM 730 O O . LEU A 1 86 ? -6.032 5.379 16.492 1.00 97.75 86 LEU A O 1
ATOM 734 N N . GLN A 1 87 ? -7.752 3.993 16.111 1.00 98.06 87 GLN A N 1
ATOM 735 C CA . GLN A 1 87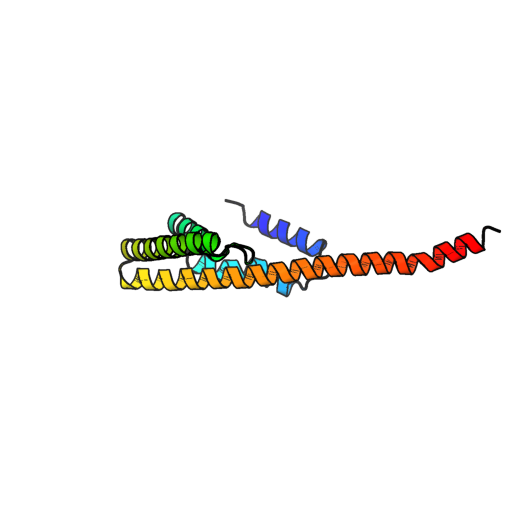 ? -8.704 4.720 16.958 1.00 98.06 87 GLN A CA 1
ATOM 736 C C . GLN A 1 87 ? -8.353 4.640 18.447 1.00 98.06 87 GLN A C 1
ATOM 738 O O . GLN A 1 87 ? -8.538 5.622 19.161 1.00 98.06 87 GLN A O 1
ATOM 743 N N . LEU A 1 88 ? -7.823 3.507 18.914 1.00 97.62 88 LEU A N 1
ATOM 744 C CA . LEU A 1 88 ? -7.368 3.349 20.297 1.00 97.62 88 LEU A CA 1
ATOM 745 C C . LEU A 1 88 ? -6.098 4.161 20.583 1.00 97.62 88 LEU A C 1
ATOM 747 O O . LEU A 1 88 ? -5.997 4.768 21.643 1.00 97.62 88 LEU A O 1
ATOM 751 N N . GLU A 1 89 ? -5.150 4.194 19.645 1.00 96.56 89 GLU A N 1
ATOM 752 C CA . GLU A 1 89 ? -3.864 4.887 19.825 1.00 96.56 89 GLU A CA 1
ATOM 753 C C . GLU A 1 89 ? -3.975 6.410 19.640 1.00 96.56 89 GLU A C 1
ATOM 755 O O . GLU A 1 89 ? -3.325 7.174 20.350 1.00 96.56 89 GLU A O 1
ATOM 760 N N . HIS A 1 90 ? -4.798 6.873 18.691 1.00 94.94 90 HIS A N 1
ATOM 761 C CA . HIS A 1 90 ? -4.848 8.288 18.283 1.00 94.94 90 HIS A CA 1
ATOM 762 C C . HIS A 1 90 ? -6.176 8.985 18.622 1.00 94.94 90 HIS A C 1
ATOM 764 O O . HIS A 1 90 ? -6.306 10.195 18.418 1.00 94.94 90 HIS A O 1
ATOM 770 N N . GLY A 1 91 ? -7.162 8.249 19.141 1.00 97.25 91 GLY A N 1
ATOM 771 C CA . GLY A 1 91 ? -8.538 8.704 19.352 1.00 97.25 91 GLY A CA 1
ATOM 772 C C . GLY A 1 91 ? -9.440 8.451 18.139 1.00 97.25 91 GLY A C 1
ATOM 773 O O . GLY A 1 91 ? -8.975 8.267 17.016 1.00 97.25 91 GLY A O 1
ATOM 774 N N . GLU A 1 92 ? -10.755 8.464 18.351 1.00 96.62 92 GLU A N 1
ATOM 775 C CA . GLU A 1 92 ? -11.740 7.962 17.380 1.00 96.62 92 GLU A CA 1
ATOM 776 C C . GLU A 1 92 ? -11.692 8.679 16.014 1.00 96.62 92 GLU A C 1
ATOM 778 O O . GLU A 1 92 ? -11.623 8.033 14.966 1.00 96.62 92 GLU A O 1
ATOM 783 N N . ILE A 1 93 ? -11.653 10.017 16.024 1.00 97.62 93 ILE A N 1
ATOM 784 C CA . ILE A 1 93 ? -11.637 10.847 14.806 1.00 97.62 93 ILE A CA 1
ATOM 785 C C . ILE A 1 93 ? -10.261 10.812 14.129 1.00 97.62 93 ILE A C 1
ATOM 787 O O . ILE A 1 93 ? -10.160 10.516 12.939 1.00 97.62 93 ILE A O 1
ATOM 791 N N . LYS A 1 94 ? -9.184 11.094 14.875 1.00 96.62 94 LYS A N 1
ATOM 792 C CA . LYS A 1 94 ? -7.816 11.135 14.325 1.00 96.62 94 LYS A CA 1
ATOM 793 C C . LYS A 1 94 ? -7.347 9.758 13.855 1.00 96.62 94 LYS A C 1
ATOM 795 O O . LYS A 1 94 ? -6.684 9.654 12.829 1.00 96.62 94 LYS A O 1
ATOM 800 N N . GLY A 1 95 ? -7.726 8.698 14.565 1.00 97.06 95 GLY A N 1
ATOM 801 C CA . GLY A 1 95 ? -7.458 7.321 14.166 1.00 97.06 95 GLY A CA 1
ATOM 802 C C . GLY A 1 95 ? -8.159 6.947 12.863 1.00 97.06 95 GLY A C 1
ATOM 803 O O . GLY A 1 95 ? -7.533 6.350 11.990 1.00 97.06 95 GLY A O 1
ATOM 804 N N . ALA A 1 96 ? -9.417 7.361 12.678 1.00 97.62 96 ALA A N 1
ATOM 805 C CA . ALA A 1 96 ? -10.132 7.169 11.415 1.00 97.62 96 ALA A CA 1
ATOM 806 C C . ALA A 1 96 ? -9.507 7.969 10.253 1.00 97.62 96 ALA A C 1
ATOM 808 O O . ALA A 1 96 ? -9.396 7.450 9.142 1.00 97.62 96 ALA A O 1
ATOM 809 N N . GLN A 1 97 ? -9.040 9.198 10.505 1.00 96.88 97 GLN A N 1
ATOM 810 C CA . GLN A 1 97 ? -8.296 9.989 9.514 1.00 96.88 97 GLN A CA 1
ATOM 811 C C . GLN A 1 97 ? -6.994 9.290 9.109 1.00 96.88 97 GLN A C 1
ATOM 813 O O . GLN A 1 97 ? -6.760 9.063 7.922 1.00 96.88 97 GLN A O 1
ATOM 818 N N . LYS A 1 98 ? -6.191 8.860 10.089 1.00 96.00 98 LYS A N 1
ATOM 819 C CA . LYS A 1 98 ? -4.952 8.119 9.830 1.00 96.00 98 LYS A CA 1
ATOM 820 C C . LYS A 1 98 ? -5.225 6.802 9.098 1.00 96.00 98 LYS A C 1
ATOM 822 O O . LYS A 1 98 ? -4.479 6.439 8.196 1.00 96.00 98 LYS A O 1
ATOM 827 N N . TYR A 1 99 ? -6.318 6.107 9.417 1.00 97.25 99 TYR A N 1
ATOM 828 C CA . TYR A 1 99 ? -6.738 4.913 8.682 1.00 97.25 99 TYR A CA 1
ATOM 829 C C . TYR A 1 99 ? -6.973 5.216 7.195 1.00 97.25 99 TYR A C 1
ATOM 831 O O . TYR A 1 99 ? -6.440 4.512 6.338 1.00 97.25 99 TYR A O 1
ATOM 839 N N . ALA A 1 100 ? -7.709 6.284 6.877 1.00 96.25 100 ALA A N 1
ATOM 840 C CA . ALA A 1 100 ? -7.949 6.690 5.493 1.00 96.25 100 ALA A CA 1
ATOM 841 C C . ALA A 1 100 ? -6.640 7.010 4.747 1.00 96.25 100 ALA A C 1
ATOM 843 O O . ALA A 1 100 ? -6.467 6.599 3.598 1.00 96.25 100 ALA A O 1
ATOM 844 N N . GLU A 1 101 ? -5.687 7.672 5.410 1.00 95.06 101 GLU A N 1
ATOM 845 C CA . GLU A 1 101 ? -4.355 7.924 4.852 1.00 95.06 101 GLU A CA 1
ATOM 846 C C . GLU A 1 101 ? -3.598 6.622 4.554 1.00 95.06 101 GLU A C 1
ATOM 848 O O . GLU A 1 101 ? -3.023 6.476 3.473 1.00 95.06 101 GLU A O 1
ATOM 853 N N . VAL A 1 102 ? -3.637 5.648 5.469 1.00 95.31 102 VAL A N 1
ATOM 854 C CA . VAL A 1 102 ? -2.976 4.344 5.292 1.00 95.31 102 VAL A CA 1
ATOM 855 C C . VAL A 1 102 ? -3.569 3.553 4.129 1.00 95.31 102 VAL A C 1
ATOM 857 O O . VAL A 1 102 ? -2.825 2.985 3.328 1.00 95.31 102 VAL A O 1
ATOM 860 N N . ILE A 1 103 ? -4.895 3.536 3.988 1.00 94.56 103 ILE A N 1
ATOM 861 C CA . ILE A 1 103 ? -5.554 2.873 2.855 1.00 94.56 103 ILE A CA 1
ATOM 862 C C . ILE A 1 103 ? -5.232 3.584 1.533 1.00 94.56 103 ILE A C 1
ATOM 864 O O . ILE A 1 103 ? -4.981 2.925 0.524 1.00 94.56 103 ILE A O 1
ATOM 868 N N . SER A 1 104 ? -5.155 4.916 1.532 1.00 92.69 104 SER A N 1
ATOM 869 C CA . SER A 1 104 ? -4.732 5.687 0.355 1.00 92.69 104 SER A CA 1
ATOM 870 C C . SER A 1 104 ? -3.282 5.373 -0.051 1.00 92.69 104 SER A C 1
ATOM 872 O O . SER A 1 104 ? -2.980 5.159 -1.232 1.00 92.69 104 SER A O 1
ATOM 874 N N . LEU A 1 105 ? -2.380 5.234 0.929 1.00 91.69 105 LEU A N 1
ATOM 875 C CA . LEU A 1 105 ? -1.006 4.783 0.695 1.00 91.69 105 LEU A CA 1
ATOM 876 C C . LEU A 1 105 ? -0.964 3.373 0.089 1.00 91.69 105 LEU A C 1
ATOM 878 O O . LEU A 1 105 ? -0.193 3.133 -0.841 1.00 91.69 105 LEU A O 1
ATOM 882 N N . MET A 1 106 ? -1.822 2.460 0.552 1.00 91.69 106 MET A N 1
ATOM 883 C CA . MET A 1 106 ? -1.947 1.122 -0.033 1.00 91.69 106 MET A CA 1
ATOM 884 C C . MET A 1 106 ? -2.287 1.184 -1.532 1.00 91.69 106 MET A C 1
ATOM 886 O O . MET A 1 106 ? -1.652 0.501 -2.335 1.00 91.69 106 MET A O 1
ATOM 890 N N . GLY A 1 107 ? -3.226 2.049 -1.930 1.00 89.44 107 GLY A N 1
ATOM 891 C CA . GLY A 1 107 ? -3.552 2.276 -3.344 1.00 89.44 107 GLY A CA 1
ATOM 892 C C . GLY A 1 107 ? -2.359 2.788 -4.161 1.00 89.44 107 GLY A C 1
ATOM 893 O O . GLY A 1 107 ? -2.145 2.361 -5.296 1.00 89.44 107 GLY A O 1
ATOM 894 N N . THR A 1 108 ? -1.524 3.637 -3.555 1.00 88.88 108 THR A N 1
ATOM 895 C CA . THR A 1 108 ? -0.294 4.147 -4.183 1.00 88.88 108 THR A CA 1
ATOM 896 C C . THR A 1 108 ? 0.713 3.020 -4.431 1.00 88.88 108 THR A C 1
ATOM 898 O O . THR A 1 108 ? 1.325 2.961 -5.498 1.00 88.88 108 THR A O 1
ATOM 901 N N . PHE A 1 109 ? 0.848 2.074 -3.496 1.00 88.88 109 PHE A N 1
ATOM 902 C CA . PHE A 1 109 ? 1.696 0.895 -3.684 1.00 88.88 109 PHE A CA 1
ATOM 903 C C . PHE A 1 109 ? 1.229 0.005 -4.832 1.00 88.88 109 PHE A C 1
ATOM 905 O O . PHE A 1 109 ? 2.066 -0.457 -5.603 1.00 88.88 109 PHE A O 1
ATOM 912 N N . PHE A 1 110 ? -0.079 -0.206 -4.992 1.00 89.06 110 PHE A N 1
ATOM 913 C CA . PHE A 1 110 ? -0.596 -0.979 -6.125 1.00 89.06 110 PHE A CA 1
ATOM 914 C C . PHE A 1 110 ? -0.340 -0.291 -7.465 1.00 89.06 110 PHE A C 1
ATOM 916 O O . PHE A 1 110 ? 0.117 -0.942 -8.403 1.00 89.06 110 PHE A O 1
ATOM 923 N N . ALA A 1 111 ? -0.541 1.026 -7.543 1.00 88.19 111 ALA A N 1
ATOM 924 C CA . ALA A 1 111 ? -0.237 1.785 -8.753 1.00 88.19 111 ALA A CA 1
ATOM 925 C C . ALA A 1 111 ? 1.255 1.697 -9.128 1.00 88.19 111 ALA A C 1
ATOM 927 O O . ALA A 1 111 ? 1.599 1.507 -10.295 1.00 88.19 111 ALA A O 1
ATOM 928 N N . ILE A 1 112 ? 2.148 1.789 -8.140 1.00 87.12 112 ILE A N 1
ATOM 929 C CA . ILE A 1 112 ? 3.596 1.692 -8.359 1.00 87.12 112 ILE A CA 1
ATOM 930 C C . ILE A 1 112 ? 4.017 0.269 -8.719 1.00 87.12 112 ILE A C 1
ATOM 932 O O . ILE A 1 112 ? 4.846 0.103 -9.609 1.00 87.12 112 ILE A O 1
ATOM 936 N N . ALA A 1 113 ? 3.435 -0.755 -8.094 1.00 86.75 113 ALA A N 1
ATOM 937 C CA . ALA A 1 113 ? 3.699 -2.147 -8.450 1.00 86.75 113 ALA A CA 1
ATOM 938 C C . ALA A 1 113 ? 3.333 -2.433 -9.915 1.00 86.75 113 ALA A C 1
ATOM 940 O O . ALA A 1 113 ? 4.103 -3.076 -10.630 1.00 86.75 113 ALA A O 1
ATOM 941 N N . GLU A 1 114 ? 2.206 -1.898 -10.392 1.00 87.44 114 GLU A N 1
ATOM 942 C CA . GLU A 1 114 ? 1.802 -2.039 -11.792 1.00 87.44 114 GLU A CA 1
ATOM 943 C C . GLU A 1 114 ? 2.741 -1.280 -12.743 1.00 87.44 114 GLU A C 1
ATOM 945 O O . GLU A 1 114 ? 3.188 -1.842 -13.745 1.00 87.44 114 GLU A O 1
ATOM 950 N N . LYS A 1 115 ? 3.142 -0.046 -12.403 1.00 87.19 115 LYS A N 1
ATOM 951 C CA . LYS A 1 115 ? 4.170 0.687 -13.167 1.00 87.19 115 LYS A CA 1
ATOM 952 C C . LYS A 1 115 ? 5.500 -0.073 -13.206 1.00 87.19 115 LYS A C 1
ATOM 954 O O . LYS A 1 115 ? 6.118 -0.185 -14.263 1.00 87.19 115 LYS A O 1
ATOM 959 N N . HIS A 1 116 ? 5.933 -0.633 -12.076 1.00 86.06 116 HIS A N 1
ATOM 960 C CA . HIS A 1 116 ? 7.169 -1.414 -11.973 1.00 86.06 116 HIS A CA 1
ATOM 961 C C . HIS A 1 116 ? 7.123 -2.645 -12.882 1.00 86.06 116 HIS A C 1
ATOM 963 O O . HIS A 1 116 ? 8.063 -2.886 -13.640 1.00 86.06 116 HIS A O 1
ATOM 969 N N . ARG A 1 117 ? 5.988 -3.357 -12.905 1.00 86.69 117 ARG A N 1
ATOM 970 C CA . ARG A 1 117 ? 5.743 -4.485 -13.814 1.00 86.69 117 ARG A CA 1
ATOM 971 C C . ARG A 1 117 ? 5.865 -4.075 -15.283 1.00 86.69 117 ARG A C 1
ATOM 973 O O . ARG A 1 117 ? 6.506 -4.781 -16.061 1.00 86.69 117 ARG A O 1
ATOM 980 N N . GLN A 1 118 ? 5.281 -2.941 -15.668 1.00 86.50 118 GLN A N 1
ATOM 981 C CA . GLN A 1 118 ? 5.354 -2.424 -17.039 1.00 86.50 118 GLN A CA 1
ATOM 982 C C . GLN A 1 118 ? 6.789 -2.072 -17.439 1.00 86.50 118 GLN A C 1
ATOM 984 O O . GLN A 1 118 ? 7.252 -2.496 -18.497 1.00 86.50 118 GLN A O 1
ATOM 989 N N . VAL A 1 119 ? 7.525 -1.375 -16.570 1.00 85.44 119 VAL A N 1
ATOM 990 C CA . VAL A 1 119 ? 8.939 -1.040 -16.796 1.00 85.44 119 VAL A CA 1
ATOM 991 C C . VAL A 1 119 ? 9.790 -2.300 -16.931 1.00 85.44 119 VAL A C 1
ATOM 993 O O . VAL A 1 119 ? 10.593 -2.405 -17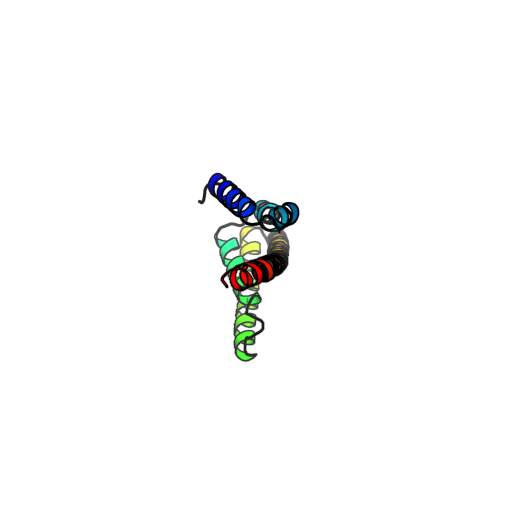.858 1.00 85.44 119 VAL A O 1
ATOM 996 N N . PHE A 1 120 ? 9.577 -3.292 -16.066 1.00 84.12 120 PHE A N 1
ATOM 997 C CA . PHE A 1 120 ? 10.260 -4.579 -16.152 1.00 84.12 120 PHE A CA 1
ATOM 998 C C . PHE A 1 120 ? 9.994 -5.285 -17.492 1.00 84.12 120 PHE A C 1
ATOM 1000 O O . PHE A 1 120 ? 10.922 -5.802 -18.123 1.00 84.12 120 PHE A O 1
ATOM 1007 N N . LEU A 1 121 ? 8.743 -5.281 -17.964 1.00 85.12 121 LEU A N 1
ATOM 1008 C CA . LEU A 1 121 ? 8.382 -5.851 -19.263 1.00 85.12 121 LEU A CA 1
ATOM 1009 C C . LEU A 1 121 ? 9.040 -5.104 -20.426 1.00 85.12 121 LEU A C 1
ATOM 1011 O O . LEU A 1 121 ? 9.587 -5.761 -21.311 1.00 85.12 121 LEU A O 1
ATOM 1015 N N . LEU A 1 122 ? 9.044 -3.768 -20.410 1.00 82.94 122 LEU A N 1
ATOM 1016 C CA . LEU A 1 122 ? 9.716 -2.954 -21.426 1.00 82.94 122 LEU A CA 1
ATOM 1017 C C . LEU A 1 122 ? 11.214 -3.259 -21.474 1.00 82.94 122 LEU A C 1
ATOM 1019 O O . LEU A 1 122 ? 11.740 -3.577 -22.536 1.00 82.94 122 LEU A O 1
ATOM 1023 N N . GLN A 1 123 ? 11.891 -3.284 -20.324 1.00 80.25 123 GLN A N 1
ATOM 1024 C CA . GLN A 1 123 ? 13.305 -3.662 -20.248 1.00 80.25 123 GLN A CA 1
ATOM 1025 C C . GLN A 1 123 ? 13.564 -5.068 -20.801 1.00 80.25 123 GLN A C 1
ATOM 1027 O O . GLN A 1 123 ? 14.581 -5.311 -21.454 1.00 80.25 123 GLN A O 1
ATOM 1032 N N . ARG A 1 124 ? 12.666 -6.025 -20.530 1.00 81.12 124 ARG A N 1
ATOM 1033 C CA . ARG A 1 124 ? 12.770 -7.387 -21.067 1.00 81.12 124 ARG A CA 1
ATOM 1034 C C . ARG A 1 124 ? 12.623 -7.399 -22.589 1.00 81.12 124 ARG A C 1
ATOM 1036 O O . ARG A 1 124 ? 13.461 -7.995 -23.256 1.00 81.12 124 ARG A O 1
ATOM 1043 N N . LEU A 1 125 ? 11.601 -6.735 -23.126 1.00 80.25 125 LEU A N 1
ATOM 1044 C CA . LEU A 1 125 ? 11.347 -6.678 -24.567 1.00 80.25 125 LEU A CA 1
ATOM 1045 C C . LEU A 1 125 ? 12.479 -5.973 -25.315 1.00 80.25 125 LEU A C 1
ATOM 1047 O O . LEU A 1 125 ? 12.949 -6.496 -26.322 1.00 80.25 125 LEU A O 1
ATOM 1051 N N . THR A 1 126 ? 12.975 -4.844 -24.807 1.00 76.50 126 THR A N 1
ATOM 1052 C CA . THR A 1 126 ? 14.052 -4.115 -25.485 1.00 76.50 126 THR A CA 1
ATOM 1053 C C . THR A 1 126 ? 15.349 -4.915 -25.520 1.00 76.50 126 THR A C 1
ATOM 1055 O O . THR A 1 126 ? 16.017 -4.935 -26.551 1.00 76.50 126 THR A O 1
ATOM 1058 N N . ARG A 1 127 ? 15.689 -5.645 -24.447 1.00 74.75 127 ARG A N 1
ATOM 1059 C CA . ARG A 1 127 ? 16.846 -6.557 -24.460 1.00 74.75 127 ARG A CA 1
ATOM 1060 C C . ARG A 1 127 ? 16.730 -7.619 -25.553 1.00 74.75 127 ARG A C 1
ATOM 1062 O O . ARG A 1 127 ? 17.709 -7.884 -26.244 1.00 74.75 127 ARG A O 1
ATOM 1069 N N . GLU A 1 128 ? 15.543 -8.187 -25.743 1.00 77.25 128 GLU A N 1
ATOM 1070 C CA . GLU A 1 128 ? 15.293 -9.165 -26.808 1.00 77.25 128 GLU A CA 1
ATOM 1071 C C . GLU A 1 128 ? 15.358 -8.540 -28.212 1.00 77.25 128 GLU A C 1
ATOM 1073 O O . GLU A 1 128 ? 15.913 -9.154 -29.125 1.00 77.25 128 GLU A O 1
ATOM 1078 N N . CYS A 1 129 ? 14.849 -7.317 -28.398 1.00 72.19 129 CYS A N 1
ATOM 1079 C CA . CYS A 1 129 ? 14.953 -6.593 -29.669 1.00 72.19 129 CYS A CA 1
ATOM 1080 C C . CYS A 1 129 ? 16.413 -6.293 -30.035 1.00 72.19 129 CYS A C 1
ATOM 1082 O O . CYS A 1 129 ? 16.838 -6.662 -31.126 1.00 72.19 129 CYS A O 1
ATOM 1084 N N . ILE A 1 130 ? 17.197 -5.731 -29.105 1.00 70.50 130 ILE A N 1
ATOM 1085 C CA . ILE A 1 130 ? 18.630 -5.452 -29.308 1.00 70.50 130 ILE A CA 1
ATOM 1086 C C . ILE A 1 130 ? 19.385 -6.744 -29.626 1.00 70.50 130 ILE A C 1
ATOM 1088 O O . ILE A 1 130 ? 20.186 -6.791 -30.557 1.00 70.50 130 ILE A O 1
ATOM 1092 N N . ARG A 1 131 ? 19.104 -7.828 -28.892 1.00 70.94 131 ARG A N 1
ATOM 1093 C CA . ARG A 1 131 ? 19.718 -9.135 -29.143 1.00 70.94 131 ARG A CA 1
ATOM 1094 C C . ARG A 1 131 ? 19.433 -9.618 -30.567 1.00 70.94 131 ARG A C 1
ATOM 1096 O O . ARG A 1 131 ? 20.362 -10.020 -31.263 1.00 70.94 131 ARG A O 1
ATOM 1103 N N . LYS A 1 132 ? 18.176 -9.558 -31.019 1.00 70.81 132 LYS A N 1
ATOM 1104 C CA . LYS A 1 132 ? 17.794 -9.931 -32.392 1.00 70.81 132 LYS A CA 1
ATOM 1105 C C . LYS A 1 132 ? 18.439 -9.034 -33.443 1.00 70.81 132 LYS A C 1
ATOM 1107 O O . LYS A 1 132 ? 18.885 -9.550 -34.459 1.00 70.81 132 LYS A O 1
ATOM 1112 N N . GLU A 1 133 ? 18.509 -7.731 -33.204 1.00 67.56 133 GLU A N 1
ATOM 1113 C CA . GLU A 1 133 ? 19.118 -6.767 -34.121 1.00 67.56 133 GLU A CA 1
ATOM 1114 C C . GLU A 1 133 ? 20.622 -7.019 -34.290 1.00 67.56 133 GLU A C 1
ATOM 1116 O O . GLU A 1 133 ? 21.111 -7.068 -35.416 1.00 67.56 133 GLU A O 1
ATOM 1121 N N . ILE A 1 134 ? 21.343 -7.324 -33.204 1.00 65.19 134 ILE A N 1
ATOM 1122 C CA . ILE A 1 134 ? 22.748 -7.760 -33.258 1.00 65.19 134 ILE A CA 1
ATOM 1123 C C . ILE A 1 134 ? 22.893 -9.046 -34.089 1.00 65.19 134 ILE A C 1
ATOM 1125 O O . ILE A 1 134 ? 23.734 -9.094 -34.986 1.00 65.19 134 ILE A O 1
ATOM 1129 N N . TYR A 1 135 ? 22.059 -10.067 -33.854 1.00 59.03 135 TYR A N 1
ATOM 1130 C CA . TYR A 1 135 ? 22.088 -11.303 -34.653 1.00 59.03 135 TYR A CA 1
ATOM 1131 C C . TYR A 1 135 ? 21.761 -11.063 -36.139 1.00 59.03 135 TYR A C 1
ATOM 1133 O O . TYR A 1 135 ? 22.388 -11.665 -37.011 1.00 59.03 135 TYR A O 1
ATOM 1141 N N . MET A 1 136 ? 20.797 -10.189 -36.447 1.00 59.44 136 MET A N 1
ATOM 1142 C CA . MET A 1 136 ? 20.425 -9.850 -37.825 1.00 59.44 136 MET A CA 1
ATOM 1143 C C . MET A 1 136 ? 21.518 -9.042 -38.533 1.00 59.44 136 MET A C 1
ATOM 1145 O O . MET A 1 136 ? 21.792 -9.304 -39.699 1.00 59.44 136 MET A O 1
ATOM 1149 N N . ASN A 1 137 ? 22.201 -8.138 -37.829 1.00 63.09 137 ASN A N 1
ATOM 1150 C CA . ASN A 1 137 ? 23.294 -7.330 -38.377 1.00 63.09 137 ASN A CA 1
ATOM 1151 C C . ASN A 1 137 ? 24.613 -8.114 -38.535 1.00 63.09 137 ASN A C 1
ATOM 1153 O O . ASN A 1 137 ? 25.486 -7.701 -39.297 1.00 63.09 137 ASN A O 1
ATOM 1157 N N . GLN A 1 138 ? 24.770 -9.254 -37.852 1.00 59.44 138 GLN A N 1
ATOM 1158 C CA . GLN A 1 138 ? 25.914 -10.164 -38.019 1.00 59.44 138 GLN A CA 1
ATOM 1159 C C . GLN A 1 138 ? 25.736 -11.173 -39.167 1.00 59.44 138 GLN A C 1
ATOM 1161 O O . GLN A 1 138 ? 26.728 -11.666 -39.703 1.00 59.44 138 GLN A O 1
ATOM 1166 N N . ARG A 1 139 ? 24.496 -11.464 -39.592 1.00 53.84 139 ARG A N 1
ATOM 1167 C CA . ARG A 1 139 ? 24.211 -12.409 -40.691 1.00 53.84 139 ARG A CA 1
ATOM 1168 C C . ARG A 1 139 ? 24.872 -12.055 -42.035 1.00 53.84 139 ARG A C 1
ATOM 1170 O O . ARG A 1 139 ? 25.409 -12.976 -42.642 1.00 53.84 139 ARG A O 1
ATOM 1177 N N . PRO A 1 140 ? 24.865 -10.796 -42.517 1.00 57.91 140 PRO A N 1
ATOM 1178 C CA . PRO A 1 140 ? 25.493 -10.447 -43.792 1.00 57.91 140 PRO A CA 1
ATOM 1179 C C . PRO A 1 140 ? 27.004 -10.701 -43.773 1.00 57.91 140 PRO A C 1
ATOM 1181 O O . PRO A 1 140 ? 27.532 -11.295 -44.704 1.00 57.91 140 PRO A O 1
ATOM 1184 N N . LYS A 1 141 ? 27.670 -10.357 -42.662 1.00 58.78 141 LYS A N 1
ATOM 1185 C CA . LYS A 1 141 ? 29.123 -10.510 -42.496 1.00 58.78 141 LYS A CA 1
ATOM 1186 C C . LYS A 1 141 ? 29.567 -11.973 -42.490 1.00 58.78 141 LYS A C 1
ATOM 1188 O O . LYS A 1 141 ? 30.539 -12.315 -43.146 1.00 58.78 141 LYS A O 1
ATOM 1193 N N . LEU A 1 142 ? 28.814 -12.849 -41.819 1.00 55.88 142 LEU A N 1
ATOM 1194 C CA . LEU A 1 142 ? 29.085 -14.293 -41.826 1.00 55.88 142 LEU A CA 1
ATOM 1195 C C . LEU A 1 142 ? 28.871 -14.919 -43.211 1.00 55.88 142 LEU A C 1
ATOM 1197 O O . LEU A 1 142 ? 29.596 -15.828 -43.601 1.00 55.88 142 LEU A O 1
ATOM 1201 N N . VAL A 1 143 ? 27.873 -14.448 -43.962 1.00 58.44 143 VAL A N 1
ATOM 1202 C CA . VAL A 1 143 ? 27.608 -14.931 -45.324 1.00 58.44 143 VAL A CA 1
ATOM 1203 C C . VAL A 1 143 ? 28.697 -14.462 -46.295 1.00 58.44 143 VAL A C 1
ATOM 1205 O O . VAL A 1 143 ? 29.140 -15.260 -47.117 1.00 58.44 143 VAL A O 1
ATOM 1208 N N . GLU A 1 144 ? 29.177 -13.222 -46.172 1.00 57.72 144 GLU A N 1
ATOM 1209 C CA . GLU A 1 144 ? 30.324 -12.706 -46.934 1.00 57.72 144 GLU A CA 1
ATOM 1210 C C . GLU A 1 144 ? 31.618 -13.471 -46.608 1.00 57.72 144 GLU A C 1
ATOM 1212 O O . GLU A 1 144 ? 32.303 -13.926 -47.522 1.00 57.72 144 GLU A O 1
ATOM 1217 N N . GLU A 1 145 ? 31.919 -13.713 -45.328 1.00 59.22 145 GLU A N 1
ATOM 1218 C CA . GLU A 1 145 ? 33.085 -14.507 -44.905 1.00 59.22 145 GLU A CA 1
ATOM 1219 C C . GLU A 1 145 ? 33.044 -15.947 -45.449 1.00 59.22 145 GLU A C 1
ATOM 1221 O O . GLU A 1 145 ? 34.061 -16.459 -45.915 1.00 59.22 145 GLU A O 1
ATOM 1226 N N . ILE A 1 146 ? 31.870 -16.591 -45.471 1.00 58.75 146 ILE A N 1
ATOM 1227 C CA . ILE A 1 146 ? 31.691 -17.934 -46.051 1.00 58.75 146 ILE A CA 1
ATOM 1228 C C . ILE A 1 146 ? 31.814 -17.914 -47.584 1.00 58.75 146 ILE A C 1
ATOM 1230 O O . ILE A 1 146 ? 32.337 -18.864 -48.168 1.00 58.75 146 ILE A O 1
ATOM 1234 N N . MET A 1 147 ? 31.354 -16.856 -48.259 1.00 54.00 147 MET A N 1
ATOM 1235 C CA . MET A 1 147 ? 31.481 -16.734 -49.718 1.00 54.00 147 MET A CA 1
ATOM 1236 C C . MET A 1 147 ? 32.922 -16.476 -50.179 1.00 54.00 147 MET A C 1
ATOM 1238 O O . MET A 1 147 ? 33.278 -16.909 -51.275 1.00 54.00 147 MET A O 1
ATOM 1242 N N . HIS A 1 148 ? 33.746 -15.817 -49.361 1.00 64.00 148 HIS A N 1
ATOM 1243 C CA . HIS A 1 148 ? 35.158 -15.537 -49.651 1.00 64.00 148 HIS A CA 1
ATOM 1244 C C . HIS A 1 148 ? 36.13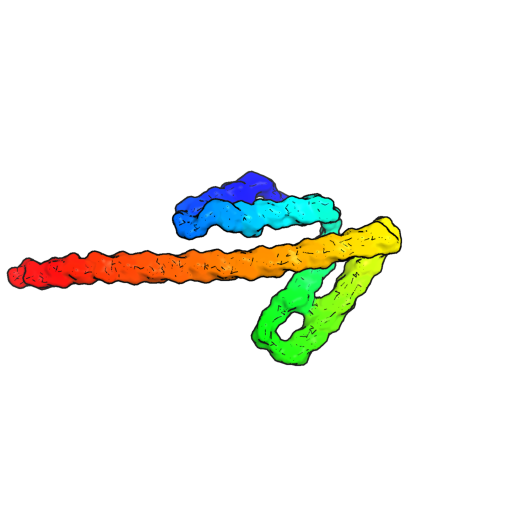1 -16.651 -49.216 1.00 64.00 148 HIS A C 1
ATOM 1246 O O . HIS A 1 148 ? 37.324 -16.552 -49.485 1.00 64.00 148 HIS A O 1
ATOM 1252 N N . LEU A 1 149 ? 35.634 -17.728 -48.598 1.00 55.78 149 LEU A N 1
ATOM 1253 C CA . LEU A 1 149 ? 36.397 -18.929 -48.218 1.00 55.78 149 LEU A CA 1
ATOM 1254 C C . LEU A 1 149 ? 36.494 -19.995 -49.340 1.00 55.78 149 LEU A C 1
ATOM 1256 O O . LEU A 1 149 ? 36.743 -21.165 -49.047 1.00 55.78 149 LEU A O 1
ATOM 1260 N N . LYS A 1 150 ? 36.282 -19.621 -50.609 1.00 45.38 150 LYS A N 1
ATOM 1261 C CA . LYS A 1 150 ? 36.426 -20.514 -51.776 1.00 45.38 150 LYS A CA 1
ATOM 1262 C C . LYS A 1 150 ? 37.789 -20.404 -52.443 1.00 45.38 150 LYS A C 1
ATOM 1264 O O . LYS A 1 150 ? 38.233 -19.258 -52.665 1.00 45.38 150 LYS A O 1
#

Organism: NCBI:txid290746

Radius of gyration: 23.6 Å; chains: 1; bounding box: 50×32×72 Å

pLDDT: mean 79.88, std 16.33, range [37.41, 98.25]

Foldseek 3Di:
DPDPVVVVVVLVVVCVPQVPDDVVLVCVLRPVLVVLVVVLPDDPVLVVLLVLLLCLVVPDPPDDPVSVVVSVVSNVVSLVVQLVVLCVVPNNVRSNVSSVSSVVSSVVVVVSVVSVVVVVVVSVVVVVVVVVVVVVVCVVVVVVVVVVPD

InterPro domains:
  IPR000536 Nuclear hormone receptor, ligand-binding domain [PF00104] (27-122)
  IPR035500 Nuclear hormone receptor-like domain superfamily [G3DSA:1.10.565.10] (5-149)
  IPR035500 Nuclear hormone receptor-like domain superfamily [SSF48508] (23-126)